Protein AF-A0AA42PVU3-F1 (afdb_monomer_lite)

pLDDT: mean 81.44, std 13.13, range [55.88, 95.0]

Structure (mmCIF, N/CA/C/O backbone):
data_AF-A0AA42PVU3-F1
#
_entry.id   AF-A0AA42PVU3-F1
#
loop_
_atom_site.group_PDB
_atom_site.id
_atom_site.type_symbol
_atom_site.label_atom_id
_atom_site.label_alt_id
_atom_site.label_comp_id
_atom_site.label_asym_id
_atom_site.label_entity_id
_atom_site.label_seq_id
_atom_site.pdbx_PDB_ins_code
_atom_site.Cartn_x
_atom_site.Cartn_y
_atom_site.Cartn_z
_atom_site.occupancy
_atom_site.B_iso_or_equiv
_atom_site.auth_seq_id
_atom_site.auth_comp_id
_atom_site.auth_asym_id
_atom_site.auth_atom_id
_atom_site.pdbx_PDB_model_num
ATOM 1 N N . MET A 1 1 ? -24.358 -1.384 -60.730 1.00 59.06 1 MET A N 1
ATOM 2 C CA . MET A 1 1 ? -22.940 -1.677 -60.413 1.00 59.06 1 MET A CA 1
ATOM 3 C C . MET A 1 1 ? -22.294 -0.534 -59.630 1.00 59.06 1 MET A C 1
ATOM 5 O O . MET A 1 1 ? -21.780 -0.807 -58.561 1.00 59.06 1 MET A O 1
ATOM 9 N N . LEU A 1 2 ? -22.409 0.732 -60.062 1.00 55.88 2 LEU A N 1
ATOM 10 C CA . LEU A 1 2 ? -21.833 1.894 -59.353 1.00 55.88 2 LEU A CA 1
ATOM 11 C C . LEU A 1 2 ? -22.431 2.166 -57.949 1.00 55.88 2 LEU A C 1
ATOM 13 O O . LEU A 1 2 ? -21.735 2.607 -57.042 1.00 55.88 2 LEU A O 1
ATOM 17 N N . THR A 1 3 ? -23.723 1.882 -57.757 1.00 57.38 3 THR A N 1
ATOM 18 C CA . THR A 1 3 ? -24.461 2.162 -56.509 1.00 57.38 3 THR A CA 1
ATOM 19 C C . THR A 1 3 ? -24.110 1.217 -55.356 1.00 57.38 3 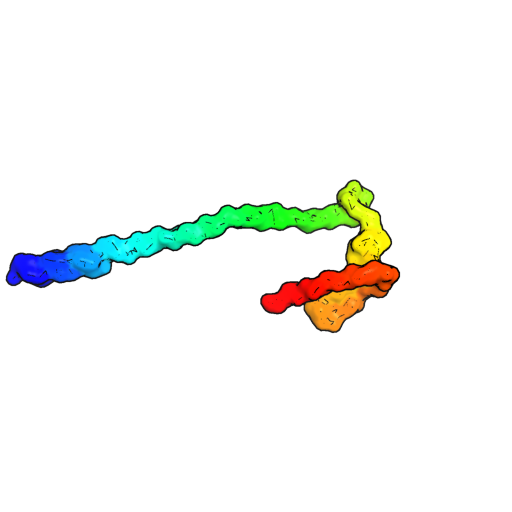THR A C 1
ATOM 21 O O . THR A 1 3 ? -24.127 1.629 -54.201 1.00 57.38 3 THR A O 1
ATOM 24 N N . VAL A 1 4 ? -23.738 -0.031 -55.662 1.00 62.31 4 VAL A N 1
ATOM 25 C CA . VAL A 1 4 ? -23.313 -1.034 -54.666 1.00 62.31 4 VAL A CA 1
ATOM 26 C C . VAL A 1 4 ? -21.924 -0.692 -54.118 1.00 62.31 4 VAL A C 1
ATOM 28 O O . VAL A 1 4 ? -21.674 -0.828 -52.924 1.00 62.31 4 VAL A O 1
ATOM 31 N N . SER A 1 5 ? -21.042 -0.166 -54.973 1.00 61.84 5 SER A N 1
ATOM 32 C CA . SER A 1 5 ? -19.696 0.272 -54.591 1.00 61.84 5 SER A CA 1
ATOM 33 C C . SER A 1 5 ? -19.708 1.471 -53.634 1.00 61.84 5 SER A C 1
ATOM 35 O O . SER A 1 5 ? -18.879 1.536 -52.732 1.00 61.84 5 SER A O 1
ATOM 37 N N . LEU A 1 6 ? -20.668 2.392 -53.786 1.00 61.25 6 LEU A N 1
ATOM 38 C CA . LEU A 1 6 ? -20.786 3.578 -52.930 1.00 61.25 6 LEU A CA 1
ATOM 39 C C . LEU A 1 6 ? -21.293 3.232 -51.518 1.00 61.25 6 LEU A C 1
ATOM 41 O O . LEU A 1 6 ? -20.802 3.778 -50.534 1.00 61.25 6 LEU A O 1
ATOM 45 N N . PHE A 1 7 ? -22.218 2.272 -51.406 1.00 61.78 7 PHE A N 1
ATOM 46 C CA . PHE A 1 7 ? -22.693 1.763 -50.114 1.00 61.78 7 PHE A CA 1
ATOM 47 C C . PHE A 1 7 ? -21.617 0.963 -49.362 1.00 61.78 7 PHE A C 1
ATOM 49 O O . PHE A 1 7 ? -21.510 1.075 -48.143 1.00 61.78 7 PHE A O 1
ATOM 56 N N . GLY A 1 8 ? -20.781 0.205 -50.081 1.00 62.94 8 GLY A N 1
ATOM 57 C CA . GLY A 1 8 ? -19.647 -0.515 -49.491 1.00 62.94 8 GLY A CA 1
ATOM 58 C C . GLY A 1 8 ? -18.581 0.412 -48.894 1.00 62.94 8 GLY A C 1
ATOM 59 O O . GLY A 1 8 ? -18.033 0.106 -47.837 1.00 62.94 8 GLY A O 1
ATOM 60 N N . LEU A 1 9 ? -18.333 1.573 -49.514 1.00 63.69 9 LEU A N 1
ATOM 61 C CA . LEU A 1 9 ? -17.391 2.569 -48.985 1.00 63.69 9 LEU A CA 1
ATOM 62 C C . LEU A 1 9 ? -17.894 3.250 -47.701 1.00 63.69 9 LEU A C 1
ATOM 64 O O . LEU A 1 9 ? -17.098 3.524 -46.805 1.00 63.69 9 LEU A O 1
ATOM 68 N N . LEU A 1 10 ? -19.202 3.500 -47.585 1.00 63.41 10 LEU A N 1
ATOM 69 C CA . LEU A 1 10 ? -19.792 4.157 -46.410 1.00 63.41 10 LEU A CA 1
ATOM 70 C C . LEU A 1 10 ? -19.775 3.266 -45.156 1.00 63.41 10 LEU A C 1
ATOM 72 O O . LEU A 1 10 ? -19.702 3.777 -44.040 1.00 63.41 10 LEU A O 1
ATOM 76 N N . LEU A 1 11 ? -19.797 1.941 -45.326 1.00 60.50 11 LEU A N 1
ATOM 77 C CA . LEU A 1 11 ? -19.740 0.980 -44.218 1.00 60.50 11 LEU A CA 1
ATOM 78 C C . LEU A 1 11 ? -18.308 0.700 -43.726 1.00 60.50 11 LEU A C 1
ATOM 80 O O . LEU A 1 11 ? -18.139 0.303 -42.578 1.00 60.50 11 LEU A O 1
ATOM 84 N N . TRP A 1 12 ? -17.279 0.941 -44.546 1.00 61.38 12 TRP A N 1
ATOM 85 C CA . TRP A 1 12 ? -15.873 0.716 -44.167 1.00 61.38 12 TRP A CA 1
ATOM 86 C C . TRP A 1 12 ? -15.264 1.900 -43.389 1.00 61.38 12 TRP A C 1
ATOM 88 O O . TRP A 1 12 ? -14.320 1.727 -42.625 1.00 61.38 12 TRP A O 1
ATOM 98 N N . GLY A 1 13 ? -15.803 3.114 -43.545 1.00 62.00 13 GLY A N 1
ATOM 99 C CA . GLY A 1 13 ? -15.205 4.346 -43.007 1.00 62.00 13 GLY A CA 1
ATOM 100 C C . GLY A 1 13 ? -15.358 4.597 -41.499 1.00 62.00 13 GLY A C 1
ATOM 101 O O . GLY A 1 13 ? -14.819 5.581 -41.002 1.00 62.00 13 GLY A O 1
ATOM 102 N N . ASN A 1 14 ? -16.070 3.748 -40.754 1.00 65.38 14 ASN A N 1
ATOM 103 C CA . ASN A 1 14 ? -16.350 3.968 -39.328 1.00 65.38 14 ASN A CA 1
ATOM 104 C C . ASN A 1 14 ? -15.345 3.239 -38.422 1.00 65.38 14 ASN A C 1
ATOM 106 O O . ASN A 1 14 ? -15.718 2.414 -37.589 1.00 65.38 14 ASN A O 1
ATOM 110 N N . SER A 1 15 ? -14.052 3.528 -38.566 1.00 67.75 15 SER A N 1
ATOM 111 C CA . SER A 1 15 ? -13.054 3.125 -37.572 1.00 67.75 15 SER A CA 1
ATOM 112 C C . SER A 1 15 ? -13.147 4.060 -36.361 1.00 67.75 15 SER A C 1
ATOM 114 O O . SER A 1 15 ? -12.543 5.132 -36.346 1.00 67.75 15 SER A O 1
ATOM 116 N N . HIS A 1 16 ? -13.936 3.670 -35.357 1.00 69.50 16 HIS A N 1
ATOM 117 C CA . HIS A 1 16 ? -13.978 4.336 -34.054 1.00 69.50 16 HIS A CA 1
ATOM 118 C C . HIS A 1 16 ? -12.588 4.259 -33.400 1.00 69.50 16 HIS A C 1
ATOM 120 O O . HIS A 1 16 ? -12.174 3.204 -32.921 1.00 69.50 16 HIS A O 1
ATOM 126 N N . MET A 1 17 ? -11.856 5.375 -33.372 1.00 69.56 17 MET A N 1
ATOM 127 C CA . MET A 1 17 ? -10.679 5.521 -32.515 1.00 69.56 17 MET A CA 1
ATOM 128 C C . MET A 1 17 ? -11.156 5.568 -31.063 1.00 69.56 17 MET A C 1
ATOM 130 O O . MET A 1 17 ? -11.703 6.574 -30.614 1.00 69.56 17 MET A O 1
ATOM 134 N N . ALA A 1 18 ? -10.982 4.467 -30.333 1.00 73.19 18 ALA A N 1
ATOM 135 C CA . ALA A 1 18 ? -11.161 4.463 -28.890 1.00 73.19 18 ALA A CA 1
ATOM 136 C C . ALA A 1 18 ? -10.013 5.262 -28.258 1.00 73.19 18 ALA A C 1
ATOM 138 O O . ALA A 1 18 ? -8.844 4.912 -28.423 1.00 73.19 18 ALA A O 1
ATOM 139 N N . ALA A 1 19 ? -10.339 6.347 -27.557 1.00 73.94 19 ALA A N 1
ATOM 140 C CA . ALA A 1 19 ? -9.380 7.021 -26.697 1.00 73.94 19 ALA A CA 1
ATOM 141 C C . ALA A 1 19 ? -9.105 6.103 -25.498 1.00 73.94 19 ALA A C 1
ATOM 143 O O . ALA A 1 19 ? -10.002 5.848 -24.696 1.00 73.94 19 ALA A O 1
ATOM 144 N N . ALA A 1 20 ? -7.892 5.561 -25.412 1.00 71.88 20 ALA A N 1
ATOM 145 C CA . ALA A 1 20 ? -7.425 4.932 -24.187 1.00 71.88 20 ALA A CA 1
ATOM 146 C C . ALA A 1 20 ? -7.070 6.047 -23.198 1.00 71.88 20 ALA A C 1
ATOM 148 O O . ALA A 1 20 ? -6.332 6.969 -23.551 1.00 71.88 20 ALA A O 1
ATOM 149 N N . ASP A 1 21 ? -7.616 5.974 -21.987 1.00 75.12 21 ASP A N 1
ATOM 150 C CA . ASP A 1 21 ? -7.202 6.858 -20.901 1.00 75.12 21 ASP A CA 1
ATOM 151 C C . ASP A 1 21 ? -5.717 6.621 -20.583 1.00 75.12 21 ASP A C 1
ATOM 153 O O . ASP A 1 21 ? -5.183 5.532 -20.838 1.00 75.12 21 ASP A O 1
ATOM 157 N N . ALA A 1 22 ? -5.027 7.631 -20.052 1.00 76.62 22 ALA A N 1
ATOM 158 C CA . ALA A 1 22 ? -3.640 7.442 -19.648 1.00 76.62 22 ALA A CA 1
ATOM 159 C C . ALA A 1 22 ? -3.618 6.404 -18.521 1.00 76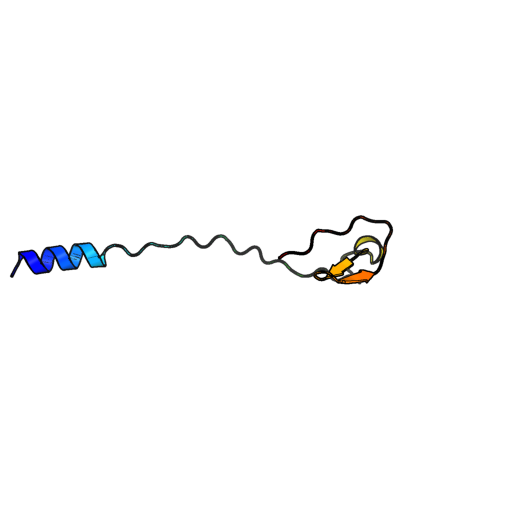.62 22 ALA A C 1
ATOM 161 O O . ALA A 1 22 ? -4.214 6.615 -17.466 1.00 76.62 22 ALA A O 1
ATOM 162 N N . ALA A 1 23 ? -2.957 5.266 -18.742 1.00 76.56 23 ALA A N 1
ATOM 163 C CA . ALA A 1 23 ? -2.838 4.253 -17.706 1.00 76.56 23 ALA A CA 1
ATOM 164 C C . ALA A 1 23 ? -2.091 4.859 -16.508 1.00 76.56 23 ALA A C 1
ATOM 166 O O . ALA A 1 23 ? -0.903 5.177 -16.594 1.00 76.56 23 ALA A O 1
ATOM 167 N N . CYS A 1 24 ? -2.794 5.049 -15.390 1.00 79.38 24 CYS A N 1
ATOM 168 C CA . CYS A 1 24 ? -2.153 5.352 -14.120 1.00 79.38 24 CYS A CA 1
ATOM 169 C C . CYS A 1 24 ? -1.349 4.121 -13.704 1.00 79.38 24 CYS A C 1
ATOM 171 O O . CYS A 1 24 ? -1.924 3.121 -13.271 1.00 79.38 24 CYS A O 1
ATOM 173 N N . GLU A 1 25 ? -0.026 4.195 -13.828 1.00 83.62 25 GLU A N 1
ATOM 174 C CA . GLU A 1 25 ? 0.856 3.134 -13.351 1.00 83.62 25 GLU A CA 1
ATOM 175 C C . GLU A 1 25 ? 0.891 3.172 -11.818 1.00 83.62 25 GLU A C 1
ATOM 177 O O . GLU A 1 25 ? 1.650 3.917 -11.188 1.00 83.62 25 GLU A O 1
ATOM 182 N N . GLY A 1 26 ? 0.007 2.392 -11.201 1.00 80.94 26 GLY A N 1
ATOM 183 C CA . GLY A 1 26 ? 0.051 2.135 -9.773 1.00 80.94 26 GLY A CA 1
ATOM 184 C C . GLY A 1 26 ? 1.232 1.225 -9.451 1.00 80.94 26 GLY A C 1
ATOM 185 O O . GLY A 1 26 ? 1.367 0.145 -10.017 1.00 80.94 26 GLY A O 1
ATOM 186 N N . ARG A 1 27 ? 2.073 1.634 -8.502 1.00 87.50 27 ARG A N 1
ATOM 187 C CA . ARG A 1 27 ? 3.106 0.772 -7.915 1.00 87.50 27 ARG A CA 1
ATOM 188 C C . ARG A 1 27 ? 2.700 0.382 -6.505 1.00 87.50 27 ARG A C 1
ATOM 190 O O . ARG A 1 27 ? 2.195 1.211 -5.751 1.00 87.50 27 ARG A O 1
ATOM 197 N N . PHE A 1 28 ? 2.940 -0.871 -6.148 1.00 86.12 28 PHE A N 1
ATOM 198 C CA . PHE A 1 28 ? 2.732 -1.320 -4.780 1.00 86.12 28 PHE A CA 1
ATOM 199 C C . PHE A 1 28 ? 3.780 -0.682 -3.856 1.00 86.12 28 PHE A C 1
ATOM 201 O O . PHE A 1 28 ? 4.964 -0.644 -4.194 1.00 86.12 28 PHE A O 1
ATOM 208 N N . VAL A 1 29 ? 3.340 -0.159 -2.710 1.00 90.44 29 VAL A N 1
ATOM 209 C CA . VAL A 1 29 ? 4.214 0.497 -1.725 1.00 90.44 29 VAL A CA 1
ATOM 210 C C . VAL A 1 29 ? 5.100 -0.523 -1.010 1.00 90.44 29 VAL A C 1
ATOM 212 O O . VAL A 1 29 ? 4.633 -1.596 -0.631 1.00 90.44 29 VAL A O 1
ATOM 215 N N . ASN A 1 30 ? 6.373 -0.195 -0.781 1.00 92.19 30 ASN A N 1
ATOM 216 C CA . ASN A 1 30 ? 7.255 -1.034 0.025 1.00 92.19 30 ASN A CA 1
ATOM 217 C C . ASN A 1 30 ? 7.089 -0.714 1.526 1.00 92.19 30 ASN A C 1
ATOM 219 O O . ASN A 1 30 ? 7.506 0.363 1.962 1.00 92.19 30 ASN A O 1
ATOM 223 N N . PRO A 1 31 ? 6.580 -1.639 2.361 1.00 88.31 31 PRO A N 1
ATOM 224 C CA . PRO A 1 31 ? 6.357 -1.386 3.788 1.00 88.31 31 PRO A CA 1
ATOM 225 C C . PRO A 1 31 ? 7.640 -1.307 4.634 1.00 88.31 31 PRO A C 1
ATOM 227 O O . PRO A 1 31 ? 7.569 -1.132 5.848 1.00 88.31 31 PRO A O 1
ATOM 230 N N . ILE A 1 32 ? 8.819 -1.472 4.025 1.00 93.06 32 ILE A N 1
ATOM 231 C CA . ILE A 1 32 ? 10.111 -1.313 4.706 1.00 93.06 32 ILE A CA 1
ATOM 232 C C . ILE A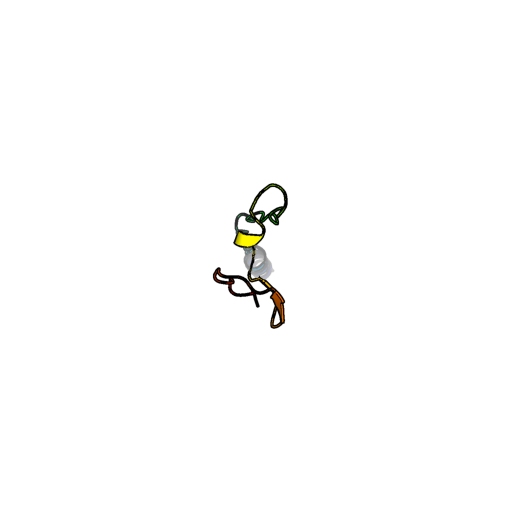 1 32 ? 10.633 0.122 4.567 1.00 93.06 32 ILE A C 1
ATOM 234 O O . ILE A 1 32 ? 11.143 0.680 5.536 1.00 93.06 32 ILE A O 1
ATOM 238 N N . THR A 1 33 ? 10.532 0.708 3.370 1.00 94.56 33 THR A N 1
ATOM 239 C CA . THR A 1 33 ? 11.173 1.995 3.047 1.00 94.56 33 THR A CA 1
ATOM 240 C C . THR A 1 33 ? 10.196 3.132 2.800 1.00 94.56 33 THR A C 1
ATOM 242 O O . THR A 1 33 ? 10.555 4.281 3.040 1.00 94.56 33 THR A O 1
ATOM 245 N N . ASP A 1 34 ? 8.986 2.838 2.324 1.00 93.69 34 ASP A N 1
ATOM 246 C CA . ASP A 1 34 ? 8.093 3.868 1.785 1.00 93.69 34 ASP A CA 1
ATOM 247 C C . ASP A 1 34 ? 7.042 4.301 2.810 1.00 93.69 34 ASP A C 1
ATOM 249 O O . ASP A 1 34 ? 6.606 5.452 2.815 1.00 93.69 34 ASP A O 1
ATOM 253 N N . ILE A 1 35 ? 6.624 3.385 3.690 1.00 92.00 35 ILE A N 1
ATOM 254 C CA . ILE A 1 35 ? 5.571 3.627 4.676 1.00 92.00 35 ILE A CA 1
ATOM 255 C C . ILE A 1 35 ? 5.772 2.785 5.936 1.00 92.00 35 ILE A C 1
ATOM 257 O O . ILE A 1 35 ? 6.442 1.758 5.923 1.00 92.00 35 ILE A O 1
ATOM 261 N N . CYS A 1 36 ? 5.186 3.224 7.050 1.00 90.88 36 CYS A N 1
ATOM 262 C CA . CYS A 1 36 ? 5.250 2.499 8.307 1.00 90.88 36 CYS A CA 1
ATOM 263 C C . CYS A 1 36 ? 4.270 1.311 8.333 1.00 90.88 36 CYS A C 1
ATOM 265 O O . CYS A 1 36 ? 3.138 1.426 7.869 1.00 90.88 36 CYS A O 1
ATOM 267 N N . TRP A 1 37 ? 4.646 0.187 8.952 1.00 91.06 37 TRP A N 1
ATOM 268 C CA . TRP A 1 37 ? 3.757 -0.983 9.078 1.00 91.06 37 TRP A CA 1
ATOM 269 C C . TRP A 1 37 ? 2.453 -0.677 9.816 1.00 91.06 37 TRP A C 1
ATOM 271 O O . TRP A 1 37 ? 1.390 -1.153 9.433 1.00 91.06 37 TRP A O 1
ATOM 281 N N . ARG A 1 38 ? 2.517 0.179 10.842 1.00 91.44 38 ARG A N 1
ATOM 282 C CA . ARG A 1 38 ? 1.326 0.657 11.555 1.00 91.44 38 ARG A CA 1
ATOM 283 C C . ARG A 1 38 ? 0.390 1.470 10.660 1.00 91.44 38 ARG A C 1
ATOM 285 O O . ARG A 1 38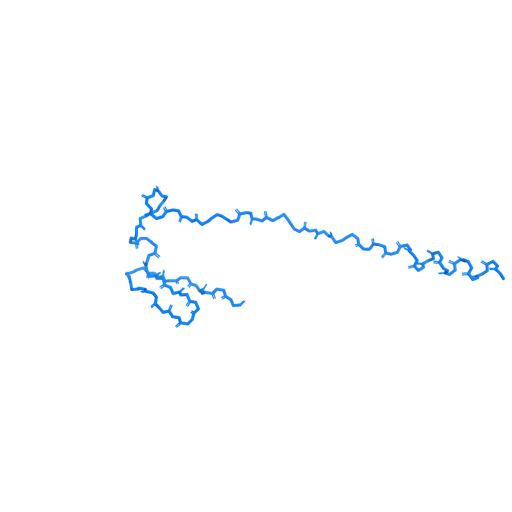 ? -0.799 1.493 10.920 1.00 91.44 38 ARG A O 1
ATOM 292 N N . CYS A 1 39 ? 0.926 2.131 9.640 1.00 91.44 39 CYS A N 1
ATOM 293 C CA . CYS A 1 39 ? 0.181 2.945 8.690 1.00 91.44 39 CYS A CA 1
ATOM 294 C C . CYS A 1 39 ? -0.540 2.070 7.655 1.00 91.44 39 CYS A C 1
ATOM 296 O O . CYS A 1 39 ? -1.579 2.459 7.140 1.00 91.44 39 CYS A O 1
ATOM 298 N N . MET A 1 40 ? 0.034 0.906 7.340 1.00 90.94 40 MET A N 1
ATOM 299 C CA . MET A 1 40 ? -0.495 -0.026 6.344 1.00 90.94 40 MET A CA 1
ATOM 300 C C . MET A 1 40 ? -1.594 -0.939 6.901 1.00 90.94 40 MET A C 1
ATOM 302 O O . MET A 1 40 ? -2.318 -1.554 6.126 1.00 90.94 40 MET A O 1
ATOM 306 N N . PHE A 1 41 ? -1.706 -1.052 8.226 1.00 93.56 41 PHE A N 1
ATOM 307 C CA . PHE A 1 41 ? -2.682 -1.921 8.871 1.00 93.56 41 PHE A CA 1
ATOM 308 C C . PHE A 1 41 ? -3.762 -1.141 9.610 1.00 93.56 41 PHE A C 1
ATOM 310 O O . PHE A 1 41 ? -3.463 -0.110 10.217 1.00 93.56 41 PHE A O 1
ATOM 317 N N . PRO A 1 42 ? -5.003 -1.653 9.640 1.00 94.25 42 PRO A N 1
ATOM 318 C CA . PRO A 1 42 ? -5.475 -2.986 9.224 1.00 94.25 42 PRO A CA 1
ATOM 319 C C . PRO A 1 42 ? -5.517 -3.205 7.702 1.00 94.25 42 PRO A C 1
ATOM 321 O O . PRO A 1 42 ? -5.570 -2.245 6.948 1.00 94.25 42 PRO A O 1
ATOM 324 N N . LEU A 1 43 ? -5.480 -4.476 7.278 1.00 93.38 43 LEU A N 1
ATOM 325 C CA . LEU A 1 43 ? 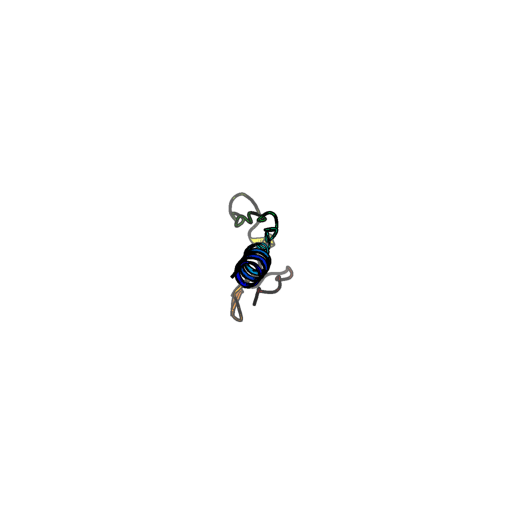-5.565 -4.874 5.867 1.00 93.38 43 LEU A CA 1
ATOM 326 C C . LEU A 1 43 ? -6.494 -6.080 5.707 1.00 93.38 43 LEU A C 1
ATOM 328 O O . LEU A 1 43 ? -6.329 -7.102 6.389 1.00 93.38 43 LEU A O 1
ATOM 332 N N . SER A 1 44 ? -7.409 -5.982 4.751 1.00 94.88 44 SER A N 1
ATOM 333 C CA . SER A 1 44 ? -8.304 -7.058 4.331 1.00 94.88 44 SER A CA 1
ATOM 334 C C . SER A 1 44 ? -8.148 -7.310 2.834 1.00 94.88 44 SER A C 1
ATOM 336 O O . SER A 1 44 ? -8.017 -6.377 2.048 1.00 94.88 44 SER A O 1
ATOM 338 N N . LEU A 1 45 ? -8.158 -8.582 2.440 1.00 92.75 45 LEU A N 1
ATOM 339 C CA . LEU A 1 45 ? -8.080 -9.013 1.046 1.00 92.75 45 LEU A CA 1
ATOM 340 C C . LEU A 1 45 ? -9.352 -9.790 0.713 1.00 92.75 45 LEU A C 1
ATOM 342 O O . LEU A 1 45 ? -9.612 -10.859 1.278 1.00 92.75 45 LEU A O 1
ATOM 346 N N . GLY A 1 46 ? -10.171 -9.236 -0.178 1.00 92.19 46 GLY A N 1
ATOM 347 C CA . GLY A 1 46 ? -11.521 -9.746 -0.414 1.00 92.19 46 GLY A CA 1
ATOM 348 C C . GLY A 1 46 ? -12.364 -9.695 0.860 1.00 92.19 46 GLY A C 1
ATOM 349 O O . GLY A 1 46 ? -12.455 -8.667 1.526 1.00 92.19 46 GLY A O 1
ATOM 350 N N . SER A 1 47 ? -12.962 -10.831 1.218 1.00 92.44 47 SER A N 1
ATOM 351 C CA . SER A 1 47 ? -13.736 -10.996 2.454 1.00 92.44 47 SER A CA 1
ATOM 352 C C . SER A 1 47 ? -12.890 -11.389 3.672 1.00 92.44 47 SER A C 1
ATOM 354 O O . SER A 1 47 ? -13.443 -11.604 4.750 1.00 92.44 47 SER A O 1
ATOM 356 N N . THR A 1 48 ? -11.571 -11.541 3.519 1.00 95.00 48 THR A N 1
ATOM 357 C CA . THR A 1 48 ? -10.691 -12.054 4.575 1.00 95.00 48 THR A CA 1
ATOM 358 C C . THR A 1 48 ? -9.884 -10.930 5.208 1.00 95.00 48 THR A C 1
ATOM 360 O O . THR A 1 48 ? -9.100 -10.256 4.543 1.00 95.00 48 THR A O 1
ATOM 363 N N . LYS A 1 49 ? -10.009 -10.777 6.527 1.00 94.25 49 LYS A N 1
ATOM 364 C CA . LYS A 1 49 ? -9.157 -9.880 7.313 1.00 94.25 49 LYS A CA 1
ATOM 365 C C . LYS A 1 49 ? -7.783 -10.518 7.522 1.00 94.25 49 LYS A C 1
ATOM 367 O O . LYS A 1 49 ? -7.693 -11.564 8.161 1.00 94.25 49 LYS A O 1
ATOM 372 N N . VAL A 1 50 ? -6.726 -9.892 7.003 1.00 93.19 50 VAL A N 1
ATOM 373 C CA . VAL A 1 50 ? -5.343 -10.380 7.152 1.00 93.19 50 VAL A CA 1
ATOM 374 C C . VAL A 1 50 ? -4.811 -10.031 8.536 1.00 93.19 50 VAL A C 1
ATOM 376 O O . VAL A 1 50 ? -4.239 -10.880 9.214 1.00 93.19 50 VAL A O 1
ATOM 379 N N . THR A 1 51 ? -5.023 -8.789 8.978 1.00 92.62 51 THR A N 1
ATOM 380 C CA . THR A 1 51 ? -4.658 -8.357 10.332 1.00 92.62 51 THR A CA 1
ATOM 381 C C . THR A 1 51 ? -5.482 -7.160 10.808 1.00 92.62 51 THR A C 1
ATOM 383 O O . THR A 1 51 ? -6.133 -6.463 10.027 1.00 92.62 51 THR A O 1
ATOM 386 N N . GLY A 1 52 ? -5.483 -6.947 12.123 1.00 92.94 52 GLY A N 1
ATOM 387 C CA . GLY A 1 52 ? -6.061 -5.773 12.770 1.00 92.94 52 GLY A CA 1
ATOM 388 C C . GLY A 1 52 ? -5.093 -4.592 12.844 1.00 92.94 52 GLY A C 1
ATOM 389 O O . GLY A 1 52 ? -3.911 -4.706 12.533 1.00 92.94 52 GLY A O 1
ATOM 390 N N . GLY A 1 53 ? -5.619 -3.455 13.280 1.00 91.88 53 GLY A N 1
ATOM 391 C CA . GLY A 1 53 ? -4.881 -2.218 13.477 1.00 91.88 53 GLY A CA 1
ATOM 392 C C . GLY A 1 53 ? -5.818 -1.132 13.989 1.00 91.88 53 GLY A C 1
ATOM 393 O O . GLY A 1 53 ? -7.037 -1.311 13.986 1.00 91.88 53 GLY A O 1
ATOM 394 N N . ASP A 1 54 ? -5.233 -0.023 14.426 1.00 93.62 54 ASP A N 1
ATOM 395 C CA . ASP A 1 54 ? -5.968 1.097 15.027 1.00 93.62 54 ASP A CA 1
ATOM 396 C C . ASP A 1 54 ? -6.444 2.124 13.983 1.00 93.62 54 ASP A C 1
ATOM 398 O O . ASP A 1 54 ? -7.155 3.073 14.311 1.00 93.62 54 ASP A O 1
ATOM 402 N N . LEU A 1 55 ? -6.018 1.962 12.727 1.00 93.00 55 LEU A N 1
ATOM 403 C CA . LEU A 1 55 ? -6.379 2.820 11.601 1.00 93.00 55 LEU A CA 1
ATOM 404 C C . LEU A 1 55 ? -7.575 2.244 10.819 1.00 93.00 55 LEU A C 1
ATOM 406 O O . LEU A 1 55 ? -7.952 1.090 11.022 1.00 93.00 55 LEU A O 1
ATOM 410 N N . PRO A 1 56 ? -8.219 3.030 9.943 1.00 92.56 56 PRO A N 1
ATOM 411 C CA . PRO A 1 56 ? -9.249 2.509 9.049 1.00 92.56 56 PRO A CA 1
ATOM 412 C C . PRO A 1 56 ? -8.651 1.672 7.909 1.00 92.56 56 PRO A C 1
ATOM 414 O O . PRO A 1 56 ? -7.615 2.027 7.352 1.00 92.56 56 PRO A O 1
ATOM 417 N N . ASP A 1 57 ? -9.345 0.594 7.540 1.00 93.25 57 ASP A N 1
ATOM 418 C CA . ASP A 1 57 ? -9.060 -0.179 6.325 1.00 93.25 57 ASP A CA 1
ATOM 419 C C . ASP A 1 57 ? -9.748 0.466 5.112 1.00 93.25 57 ASP A C 1
ATOM 421 O O . ASP A 1 57 ? -10.799 1.106 5.242 1.00 93.25 57 ASP A O 1
ATOM 425 N N . THR A 1 58 ? -9.181 0.276 3.924 1.00 90.81 58 THR A N 1
ATOM 426 C CA . THR A 1 58 ? -9.806 0.725 2.671 1.00 90.81 58 THR A CA 1
ATOM 427 C C . THR A 1 58 ? -10.735 -0.350 2.113 1.00 90.81 58 THR A C 1
ATOM 429 O O . THR A 1 58 ? -10.631 -1.527 2.447 1.00 90.81 58 THR A O 1
ATOM 432 N N . SER A 1 59 ? -11.698 0.043 1.275 1.00 93.31 59 SER A N 1
ATOM 433 C CA . SER A 1 59 ? -12.604 -0.933 0.661 1.00 93.31 59 SER A CA 1
ATOM 434 C C . SER A 1 59 ? -11.859 -1.774 -0.371 1.00 93.31 59 SER A C 1
ATOM 436 O O . SER A 1 59 ? -11.218 -1.226 -1.267 1.00 93.31 59 SER A O 1
ATOM 438 N N . ASN A 1 60 ? -11.971 -3.100 -0.265 1.00 91.50 60 ASN A N 1
ATOM 439 C CA . ASN A 1 60 ? -11.384 -3.996 -1.251 1.00 91.50 60 ASN A CA 1
ATOM 440 C C . ASN A 1 60 ? -12.106 -3.829 -2.603 1.00 91.50 60 ASN A C 1
ATOM 442 O O . ASN A 1 60 ? -13.341 -3.819 -2.622 1.00 91.50 60 ASN A O 1
ATOM 446 N N . PRO A 1 61 ? -11.371 -3.718 -3.724 1.00 85.62 61 PRO A N 1
ATOM 447 C CA . PRO A 1 61 ? -11.980 -3.694 -5.050 1.00 85.62 61 PRO A CA 1
ATOM 448 C C . PRO A 1 61 ? -12.739 -5.003 -5.332 1.00 85.62 61 PRO A C 1
ATOM 450 O O . PRO A 1 61 ? -12.382 -6.058 -4.800 1.00 85.62 61 PRO A O 1
ATOM 453 N N . GLY A 1 62 ? -13.797 -4.918 -6.142 1.00 72.06 62 GLY A N 1
ATOM 4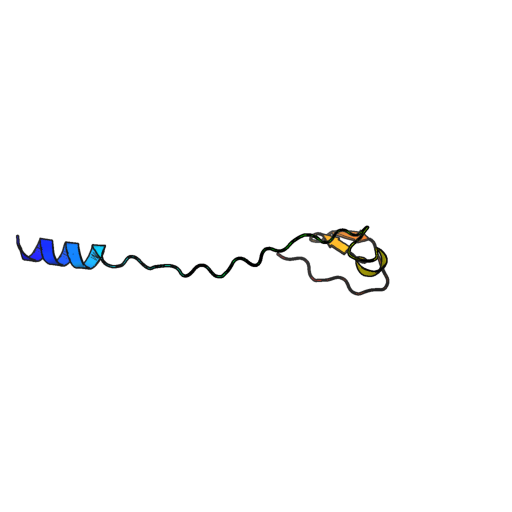54 C CA . GLY A 1 62 ? -14.678 -6.030 -6.522 1.00 72.06 62 GLY A CA 1
ATOM 455 C C . GLY A 1 62 ? -14.739 -6.226 -8.025 1.00 72.06 62 GLY A C 1
ATOM 456 O O . GLY A 1 62 ? -14.655 -5.204 -8.741 1.00 72.06 62 GLY A O 1
#

InterPro domains:
  IPR009649 TraU [PF06834] (26-61)

Secondary structure (DSSP, 8-state):
-HHHHHHHHHHH-------PPP--------TTTTS-HHHH-SEEETTEEEE--SSPPPPPP-

Sequence (62 aa):
MLTVSLFGLLLWGNSHMAAADAACEGRFVNPITDICWRCMFPLSLGSTKVTGGDLPDTSNPG

Foldseek 3Di:
DVVVVVVVVVVVPPPDDDDDDDDPPDDDDDCVPGHPPLVQDQEDEDPRTPDHHPDDYDDHDD

Radius of gyration: 25.72 Å; chains: 1; bounding box: 36×20×75 Å

Organism: NCBI:txid881260